Protein AF-A0A7L1NXS5-F1 (afdb_monomer_lite)

InterPro domains:
  IPR013087 Zinc finger C2H2-type [PF00096] (60-82)
  IPR013087 Zinc finger C2H2-type [PS00028] (6-26)
  IPR013087 Zinc finger C2H2-type [PS00028] (34-54)
  IPR013087 Zinc finger C2H2-type [PS00028] (62-82)
  IPR013087 Zinc finger C2H2-type [PS50157] (4-31)
  IPR013087 Zinc finger C2H2-type [PS50157] (32-59)
  IPR013087 Zinc finger C2H2-type [PS50157] (60-83)
  IPR013087 Zinc finger C2H2-type [SM00355] (4-26)
  IPR013087 Zinc finger C2H2-type [SM00355] (32-54)
  IPR013087 Zinc finger C2H2-type [SM00355] (60-82)
  IPR036236 Zinc finger C2H2 superfamily [SSF57667] (2-54)
  IPR036236 Zinc finger C2H2 superfamily [SSF57667] (41-83)

Organism: Rhinopomastus cyanomelas (NCBI:txid113115)

Secondary structure (DSSP, 8-state):
---EE-TTT--EESSHHHHHHHHHHHH----EE-TTT--EESSHHHHHHHHHHHH----EE-TTT--EESSHHHHHHHHTTT-

Sequence (83 aa):
ERPYSCSECGKSFKGSSSLVTHMRSHTGEKPFRCGDCGKRFSQSSSLARHKRIHTGEKPFRCGDCGRSFSERSSLVTHLRIHT

Radius of gyration: 17.04 Å; chains: 1; bounding box: 37×32×44 Å

pLDDT: mean 96.36, std 2.11, range [83.56, 98.25]

Foldseek 3Di:
DFPAADPVPRDTHNDPVVNVLVVCVVVVDFPDADPPPRDTHSDPVVNVLVCCVVVVDFPAADPPPRDTHSDPVVNVVVCVVVD

Structure (mmCIF, N/CA/C/O backbone):
data_AF-A0A7L1NXS5-F1
#
_entry.id   AF-A0A7L1NXS5-F1
#
loop_
_atom_site.group_PDB
_atom_site.id
_atom_site.type_symbol
_atom_site.label_atom_id
_atom_site.label_alt_id
_atom_site.label_comp_id
_atom_site.label_asym_id
_atom_site.label_entity_id
_atom_site.label_seq_id
_atom_site.pdbx_PDB_ins_code
_atom_site.Cartn_x
_atom_site.Cartn_y
_atom_site.Cartn_z
_atom_site.occupancy
_atom_site.B_iso_or_equiv
_atom_site.auth_seq_id
_atom_site.auth_comp_id
_atom_site.auth_asym_id
_atom_site.auth_atom_id
_atom_site.pdbx_PDB_model_num
ATOM 1 N N . GLU A 1 1 ? 1.950 20.583 13.775 1.00 85.62 1 GLU A N 1
ATOM 2 C CA . GLU A 1 1 ? 1.775 19.845 15.048 1.00 85.62 1 GLU A CA 1
ATOM 3 C C . GLU A 1 1 ? 1.049 18.515 14.803 1.00 85.62 1 GLU A C 1
ATOM 5 O O . GLU A 1 1 ? 0.563 18.307 13.691 1.00 85.62 1 GLU A O 1
ATOM 10 N N . ARG A 1 2 ? 1.038 17.576 15.762 1.00 92.69 2 ARG A N 1
ATOM 11 C CA . ARG A 1 2 ? 0.366 16.258 15.657 1.00 92.69 2 ARG A CA 1
ATOM 12 C C . ARG A 1 2 ? -0.621 16.091 16.826 1.00 92.69 2 ARG A C 1
ATOM 14 O O . ARG A 1 2 ? -0.299 15.368 17.761 1.00 92.69 2 ARG A O 1
ATOM 21 N N . PRO A 1 3 ? -1.777 16.777 16.809 1.00 95.12 3 PRO A N 1
ATOM 22 C CA . PRO A 1 3 ? -2.649 16.857 17.983 1.00 95.12 3 PRO A CA 1
ATOM 23 C C . PRO A 1 3 ? -3.426 15.563 18.273 1.00 95.12 3 PRO A C 1
ATOM 25 O O . PRO A 1 3 ? -3.968 15.405 19.359 1.00 95.12 3 PRO A O 1
ATOM 28 N N . TYR A 1 4 ? -3.492 14.625 17.324 1.00 97.00 4 TYR A N 1
ATOM 29 C CA . TYR A 1 4 ? -4.292 13.408 17.466 1.00 97.00 4 TYR A CA 1
ATOM 30 C C . TYR A 1 4 ? -3.425 12.236 17.915 1.00 97.00 4 TYR A C 1
ATOM 32 O O . TYR A 1 4 ? -2.653 11.722 17.111 1.00 97.00 4 TYR A O 1
ATOM 40 N N . SER A 1 5 ? -3.557 11.785 19.158 1.00 96.81 5 SER A N 1
ATOM 41 C CA . SER A 1 5 ? -2.742 10.694 19.712 1.00 96.81 5 SER A CA 1
ATOM 42 C C . SER A 1 5 ? -3.521 9.388 19.848 1.00 96.81 5 SER A C 1
ATOM 44 O O . SER A 1 5 ? -4.699 9.383 20.187 1.00 96.81 5 SER A O 1
ATOM 46 N N . CYS A 1 6 ? -2.849 8.274 19.569 1.00 97.25 6 CYS A N 1
ATOM 47 C CA . CYS A 1 6 ? -3.363 6.926 19.770 1.00 97.25 6 CYS A CA 1
ATOM 48 C C . CYS A 1 6 ? -3.231 6.523 21.241 1.00 97.25 6 CYS A C 1
ATOM 50 O O . CYS A 1 6 ? -2.125 6.546 21.778 1.00 97.25 6 CYS A O 1
ATOM 52 N N . SER A 1 7 ? -4.336 6.119 21.869 1.00 94.69 7 SER A N 1
ATOM 53 C CA . SER A 1 7 ? -4.360 5.648 23.260 1.00 94.69 7 SER A CA 1
ATOM 54 C C . SER A 1 7 ? -3.639 4.311 23.452 1.00 94.69 7 SER A C 1
ATOM 56 O O . SER A 1 7 ? -3.052 4.089 24.501 1.00 94.69 7 SER A O 1
ATOM 58 N N . GLU A 1 8 ? -3.631 3.448 22.432 1.00 95.12 8 GLU A N 1
ATOM 59 C CA . GLU A 1 8 ? -3.076 2.086 22.519 1.00 95.12 8 GLU A CA 1
ATOM 60 C C . GLU A 1 8 ? -1.546 2.043 22.419 1.00 95.12 8 GLU A C 1
ATOM 62 O O . GLU A 1 8 ? -0.904 1.153 22.966 1.00 95.12 8 GLU A O 1
ATOM 67 N N . CYS A 1 9 ? -0.931 2.970 21.674 1.00 96.62 9 CYS A N 1
ATOM 68 C CA . CYS A 1 9 ? 0.519 2.944 21.433 1.00 96.62 9 CYS A CA 1
ATOM 69 C C . CYS A 1 9 ? 1.213 4.310 21.489 1.00 96.62 9 CYS A C 1
ATOM 71 O O . CYS A 1 9 ? 2.381 4.419 21.115 1.00 96.62 9 CYS A O 1
ATOM 73 N N . GLY A 1 10 ? 0.505 5.371 21.885 1.00 95.19 10 GLY A N 1
ATOM 74 C CA . GLY A 1 10 ? 1.061 6.719 22.043 1.00 95.19 10 GLY A CA 1
ATOM 75 C C . GLY A 1 10 ? 1.437 7.435 20.740 1.00 95.19 10 GLY A C 1
ATOM 76 O O . GLY A 1 10 ? 1.900 8.572 20.775 1.00 95.19 10 GLY A O 1
ATOM 77 N N . LYS A 1 11 ? 1.247 6.817 19.565 1.00 97.12 11 LYS A N 1
ATOM 78 C CA . LYS A 1 11 ? 1.576 7.445 18.274 1.00 97.12 11 LYS A CA 1
ATOM 79 C C . LYS A 1 11 ? 0.673 8.645 18.004 1.00 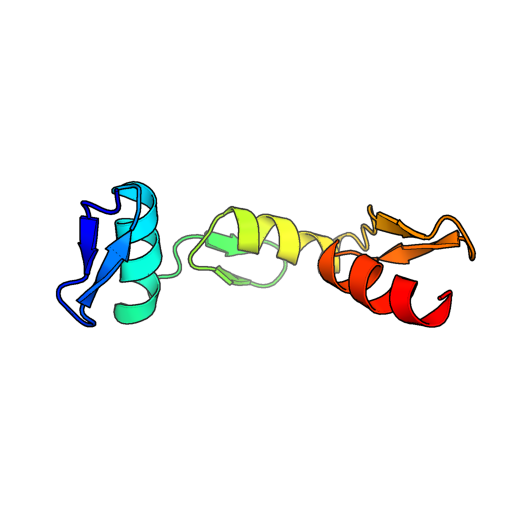97.12 11 LYS A C 1
ATOM 81 O O . LYS A 1 11 ? -0.546 8.508 17.981 1.00 97.12 11 LYS A O 1
ATOM 86 N N . SER A 1 12 ? 1.269 9.795 17.699 1.00 97.44 12 SER A N 1
ATOM 87 C CA . SER A 1 12 ? 0.524 11.003 17.326 1.00 97.44 12 SER A CA 1
ATOM 88 C C . SER A 1 12 ? 0.371 11.158 15.814 1.00 97.44 12 SER A C 1
ATOM 90 O O . SER A 1 12 ? 1.204 10.691 15.042 1.00 97.44 12 SER A O 1
ATOM 92 N N . PHE A 1 13 ? -0.648 11.867 15.343 1.00 97.06 13 PHE A N 1
ATOM 93 C CA . PHE A 1 13 ? -0.994 12.057 13.934 1.00 97.06 13 PHE A CA 1
ATOM 94 C C . PHE A 1 13 ? -1.398 13.509 13.674 1.00 97.06 13 PHE A C 1
ATOM 96 O O . PHE A 1 13 ? -1.884 14.212 14.557 1.00 97.06 13 PHE A O 1
ATOM 103 N N . LYS A 1 14 ? -1.184 13.969 12.436 1.00 96.56 14 LYS A N 1
ATOM 104 C CA . LYS A 1 14 ? -1.541 15.333 12.008 1.00 96.56 14 LYS A CA 1
ATOM 105 C C . LYS A 1 14 ? -3.051 15.532 11.827 1.00 96.56 14 LYS A C 1
ATOM 107 O O . LYS A 1 14 ? -3.508 16.662 11.871 1.00 96.56 14 LYS A O 1
ATOM 112 N N . GLY A 1 15 ? -3.806 14.454 11.614 1.00 96.75 15 GLY A N 1
ATOM 113 C CA . GLY A 1 15 ? -5.243 14.500 11.350 1.00 96.75 15 GLY A CA 1
ATOM 114 C C . GLY A 1 15 ? -5.992 13.360 12.032 1.00 96.75 15 GLY A C 1
ATOM 115 O O . GLY A 1 15 ? -5.442 12.266 12.195 1.00 96.75 15 GLY A O 1
ATOM 116 N N . SER A 1 16 ? -7.254 13.612 12.384 1.00 95.56 16 SER A N 1
ATOM 117 C CA . SER A 1 16 ? -8.151 12.627 13.000 1.00 95.56 16 SER A CA 1
ATOM 118 C C . SER A 1 16 ? -8.399 11.426 12.087 1.00 95.56 16 SER A C 1
ATOM 120 O O . SER A 1 16 ? -8.361 10.290 12.543 1.00 95.56 16 SER A O 1
ATOM 122 N N . SER A 1 17 ? -8.558 11.644 10.779 1.00 94.44 17 SER A N 1
ATOM 123 C CA . SER A 1 17 ? -8.734 10.575 9.784 1.00 94.44 17 SER A CA 1
ATOM 124 C C . SER A 1 17 ? -7.542 9.610 9.727 1.00 94.44 17 SER A C 1
ATOM 126 O O . SER A 1 17 ? -7.722 8.396 9.586 1.00 94.44 17 SER A O 1
ATOM 128 N N . SER A 1 18 ? -6.322 10.129 9.893 1.00 95.81 18 SER A N 1
ATOM 129 C CA . SER A 1 18 ? -5.103 9.322 9.986 1.00 95.81 18 SER A CA 1
ATOM 130 C C . SER A 1 18 ? -5.065 8.507 11.274 1.00 95.81 18 SER A C 1
ATOM 132 O O . SER A 1 18 ? -4.696 7.335 11.223 1.00 95.81 18 SER A O 1
ATOM 134 N N . LEU A 1 19 ? -5.487 9.093 12.402 1.00 96.62 19 LEU A N 1
ATOM 135 C CA . LEU A 1 19 ? -5.629 8.365 13.663 1.00 96.62 19 LEU A CA 1
ATOM 136 C C . LEU A 1 19 ? -6.672 7.244 13.531 1.00 96.62 19 LEU A C 1
ATOM 138 O O . LEU A 1 19 ? -6.357 6.101 13.831 1.00 96.62 19 LEU A O 1
ATOM 142 N N . VAL A 1 20 ? -7.865 7.522 12.998 1.00 95.31 20 VAL A N 1
ATOM 143 C CA . VAL A 1 20 ? -8.921 6.511 12.783 1.00 95.31 20 VAL A CA 1
ATOM 144 C C . VAL A 1 20 ? -8.426 5.372 11.892 1.00 95.31 20 VAL A C 1
ATOM 146 O O . VAL A 1 20 ? -8.610 4.197 12.202 1.00 95.31 20 VAL A O 1
ATOM 149 N N . THR A 1 21 ? -7.741 5.702 10.798 1.00 95.88 21 THR A N 1
ATOM 150 C CA . THR A 1 21 ? -7.159 4.690 9.908 1.00 95.88 21 THR A CA 1
ATOM 151 C C . THR A 1 21 ? -6.087 3.863 10.616 1.00 95.88 21 THR A C 1
ATOM 153 O O . THR A 1 21 ? -5.997 2.656 10.394 1.00 95.88 21 THR A O 1
ATOM 156 N N . HIS A 1 22 ? -5.283 4.492 11.473 1.00 96.38 22 HIS A N 1
ATOM 157 C CA . HIS A 1 22 ? -4.310 3.798 12.305 1.00 96.38 22 HIS A CA 1
ATOM 158 C C . HIS A 1 22 ? -4.979 2.893 13.345 1.00 96.38 22 HIS A C 1
ATOM 160 O O . HIS A 1 22 ? -4.513 1.775 13.531 1.00 96.38 22 HIS A O 1
ATOM 166 N N . MET A 1 23 ? -6.095 3.294 13.956 1.00 97.25 23 MET A N 1
ATOM 167 C CA . MET A 1 23 ? -6.813 2.443 14.914 1.00 97.25 23 MET A CA 1
ATOM 168 C C . MET A 1 23 ? -7.227 1.097 14.306 1.00 97.25 23 MET A C 1
ATOM 170 O O . MET A 1 23 ? -7.185 0.075 14.988 1.00 97.25 23 MET A O 1
ATOM 174 N N . ARG A 1 24 ? -7.485 1.045 12.993 1.00 96.44 24 ARG A N 1
ATOM 175 C CA . ARG A 1 24 ? -7.735 -0.219 12.277 1.00 96.44 24 ARG A CA 1
ATOM 176 C C . ARG A 1 24 ? -6.563 -1.204 12.317 1.00 96.44 24 ARG A C 1
ATOM 178 O O . ARG A 1 24 ? -6.776 -2.397 12.121 1.00 96.44 24 ARG A O 1
ATOM 185 N N . SER A 1 25 ? -5.328 -0.749 12.554 1.00 95.88 25 SER A N 1
ATOM 186 C CA . SER A 1 25 ? -4.192 -1.659 12.764 1.00 95.88 25 SER A CA 1
ATOM 187 C C . SER A 1 25 ? -4.217 -2.342 14.128 1.00 95.88 25 SER A C 1
ATOM 189 O O . SER A 1 25 ? -3.637 -3.412 14.252 1.00 95.88 25 SER A O 1
ATOM 191 N N . HIS A 1 26 ? -4.886 -1.749 15.119 1.00 96.31 26 HIS A N 1
ATOM 192 C CA . HIS A 1 26 ? -5.085 -2.362 16.433 1.00 96.31 26 HIS A CA 1
ATOM 193 C C . HIS A 1 26 ? -6.280 -3.316 16.421 1.00 96.31 26 HIS A C 1
ATOM 195 O O . HIS A 1 26 ? -6.167 -4.451 16.867 1.00 96.31 26 HIS A O 1
ATOM 201 N N . THR A 1 27 ? -7.407 -2.893 15.842 1.00 95.75 27 THR A N 1
ATOM 202 C CA . THR A 1 27 ? -8.637 -3.705 15.812 1.00 95.75 27 THR A CA 1
ATOM 203 C C . THR A 1 27 ? -8.620 -4.806 14.752 1.00 95.75 27 THR A C 1
ATOM 205 O O . THR A 1 27 ? -9.448 -5.711 14.779 1.00 95.75 27 THR A O 1
ATOM 208 N N . GLY A 1 28 ? -7.722 -4.716 13.766 1.00 95.25 28 GLY A N 1
ATOM 209 C CA . GLY A 1 28 ? -7.705 -5.615 12.613 1.00 95.25 28 GLY A CA 1
ATOM 210 C C . GLY A 1 28 ? -8.847 -5.374 11.619 1.00 95.25 28 GLY A C 1
ATOM 211 O O . GLY A 1 28 ? -9.008 -6.158 10.679 1.00 95.25 28 GLY A O 1
ATOM 212 N N . GLU A 1 29 ? -9.625 -4.298 11.783 1.00 97.06 29 GLU A N 1
ATOM 213 C CA . GLU A 1 29 ? -10.751 -3.970 10.913 1.00 97.06 29 G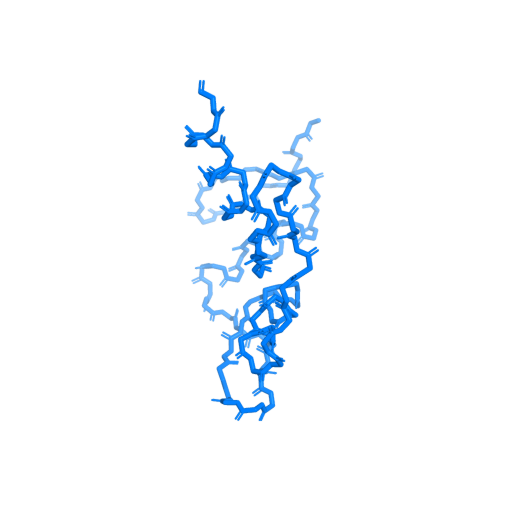LU A CA 1
ATOM 214 C C . GLU A 1 29 ? -10.288 -3.752 9.461 1.00 97.06 29 GLU A C 1
ATOM 216 O O . GLU A 1 29 ? -9.404 -2.943 9.150 1.00 97.06 29 GLU A O 1
ATOM 221 N N . LYS A 1 30 ? -10.920 -4.474 8.531 1.00 96.88 30 LYS A N 1
ATOM 222 C CA . LYS A 1 30 ? -10.644 -4.384 7.092 1.00 96.88 30 LYS A CA 1
ATOM 223 C C . LYS A 1 30 ? -11.948 -4.179 6.317 1.00 96.88 30 LYS A C 1
ATOM 225 O O . LYS A 1 30 ? -12.521 -5.162 5.830 1.00 96.88 30 LYS A O 1
ATOM 230 N N . PRO A 1 31 ? -12.444 -2.933 6.208 1.00 96.31 31 PRO A N 1
ATOM 231 C CA . PRO A 1 31 ? -13.741 -2.647 5.589 1.00 96.31 31 PRO A CA 1
ATOM 232 C C . PRO A 1 31 ? -13.768 -2.934 4.087 1.00 96.31 31 PRO A C 1
ATOM 234 O O . PRO A 1 31 ? -14.802 -3.286 3.531 1.00 96.31 31 PRO A O 1
ATOM 237 N N . PHE A 1 32 ? -12.623 -2.808 3.417 1.00 98.00 32 PHE A N 1
ATOM 238 C CA . PHE A 1 32 ? -12.561 -2.796 1.962 1.00 98.00 32 PHE A CA 1
ATOM 239 C C . PHE A 1 32 ? -12.267 -4.192 1.422 1.00 98.00 32 PHE A C 1
ATOM 241 O O . PHE A 1 32 ? -11.163 -4.702 1.60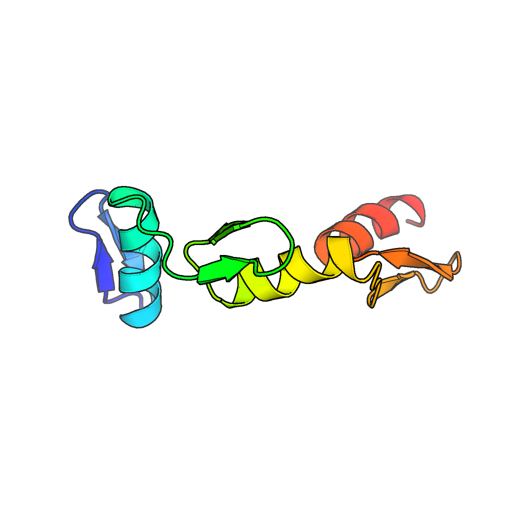2 1.00 98.00 32 PHE A O 1
ATOM 248 N N . ARG A 1 33 ? -13.234 -4.814 0.745 1.00 98.25 33 ARG A N 1
ATOM 249 C 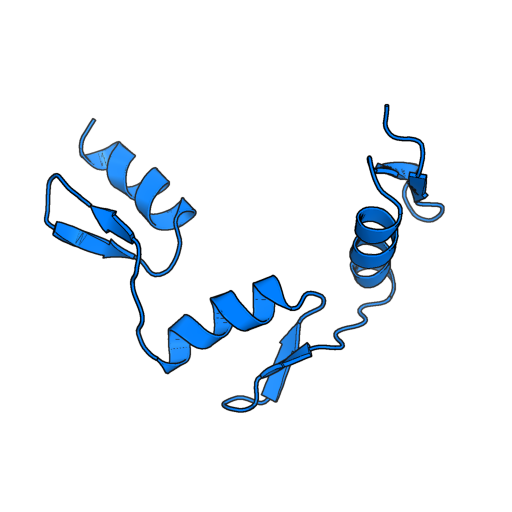CA . ARG A 1 33 ? -13.092 -6.141 0.129 1.00 98.25 33 ARG A CA 1
ATOM 250 C C . ARG A 1 33 ? -12.773 -6.020 -1.364 1.00 98.25 33 ARG A C 1
ATOM 252 O O . ARG A 1 33 ? -13.389 -5.233 -2.074 1.00 98.25 33 ARG A O 1
ATOM 259 N N . CYS A 1 34 ? -11.830 -6.820 -1.845 1.00 98.12 34 CYS A N 1
ATOM 260 C CA . CYS A 1 34 ? -11.601 -7.030 -3.268 1.00 98.12 34 CYS A CA 1
ATOM 261 C C . CYS A 1 34 ? -12.697 -7.934 -3.837 1.00 98.12 34 CYS A C 1
ATOM 263 O O . CYS A 1 34 ? -12.927 -9.018 -3.307 1.00 98.12 34 CYS A O 1
ATOM 265 N N . GLY A 1 35 ? -13.366 -7.482 -4.900 1.00 97.56 35 GLY A N 1
ATOM 266 C CA . GLY A 1 35 ? -14.396 -8.265 -5.583 1.00 97.56 35 GLY A CA 1
ATOM 267 C C . GLY A 1 35 ? -13.834 -9.501 -6.285 1.00 97.56 35 GLY A C 1
ATOM 268 O O . GLY A 1 35 ? -14.464 -10.546 -6.237 1.00 97.56 35 GLY A O 1
ATOM 269 N N . ASP A 1 36 ? -12.623 -9.402 -6.839 1.00 96.88 36 ASP A N 1
ATOM 270 C CA . ASP A 1 36 ? -12.033 -10.450 -7.681 1.00 96.88 36 ASP A CA 1
ATOM 271 C C . ASP A 1 36 ? -11.526 -11.658 -6.876 1.00 96.88 36 ASP A C 1
ATOM 273 O O . ASP A 1 36 ? -11.656 -12.797 -7.305 1.00 96.88 36 ASP A O 1
ATOM 277 N N . CYS A 1 37 ? -10.953 -11.431 -5.686 1.00 97.44 37 CYS A N 1
ATOM 278 C CA . CYS A 1 37 ? -10.347 -12.499 -4.873 1.00 97.44 37 CYS A CA 1
ATOM 279 C C . CYS A 1 37 ? -10.821 -12.536 -3.412 1.00 97.44 37 CYS A C 1
ATOM 281 O O . CYS A 1 37 ? -10.310 -13.306 -2.602 1.00 97.44 37 CYS A O 1
ATOM 283 N N . GLY A 1 38 ? -11.746 -11.658 -3.017 1.00 97.31 38 GLY A N 1
ATOM 284 C CA . GLY A 1 38 ? -12.281 -11.599 -1.655 1.00 97.31 38 GLY A CA 1
ATOM 285 C C . GLY A 1 38 ? -11.336 -11.028 -0.590 1.00 97.31 38 GLY A C 1
ATOM 286 O O . GLY A 1 38 ? -11.771 -10.829 0.547 1.00 97.31 38 GLY A O 1
ATOM 287 N N . LYS A 1 39 ? -10.074 -10.721 -0.923 1.00 97.94 39 LYS A N 1
ATOM 288 C CA . LYS A 1 39 ? -9.079 -10.195 0.027 1.00 97.94 39 LYS A CA 1
ATOM 289 C C . LYS A 1 39 ? -9.510 -8.846 0.608 1.00 97.94 39 LYS A C 1
ATOM 291 O O . LYS A 1 39 ? -10.009 -7.987 -0.115 1.00 97.94 39 LYS A O 1
ATOM 296 N N . ARG A 1 40 ? -9.305 -8.645 1.915 1.00 97.81 40 ARG A N 1
ATOM 297 C CA . ARG A 1 40 ? -9.748 -7.440 2.638 1.00 97.81 40 ARG A CA 1
ATOM 298 C C . ARG A 1 40 ? -8.589 -6.507 3.004 1.00 97.81 40 ARG A C 1
ATOM 300 O O . ARG A 1 40 ? -7.492 -6.970 3.316 1.00 97.81 40 ARG A O 1
ATOM 307 N N . PHE A 1 41 ? -8.859 -5.204 3.025 1.00 97.69 41 PHE A N 1
ATOM 308 C CA . PHE A 1 41 ? -7.914 -4.119 3.299 1.00 97.69 41 PHE A CA 1
ATOM 309 C C . PHE A 1 41 ? -8.495 -3.125 4.310 1.00 97.69 41 PHE A C 1
ATOM 311 O O . PHE A 1 41 ? -9.703 -2.897 4.353 1.00 97.69 41 PHE A O 1
ATOM 318 N N . SER A 1 42 ? -7.626 -2.504 5.110 1.00 96.69 42 SER A N 1
ATOM 319 C CA . SER A 1 42 ? -7.994 -1.464 6.085 1.00 96.69 42 SER A CA 1
ATOM 320 C C . SER A 1 42 ? -8.160 -0.075 5.457 1.00 96.69 42 SER A C 1
ATOM 322 O O . SER A 1 42 ? -8.757 0.813 6.065 1.00 96.69 42 SER A O 1
ATOM 324 N N . GLN A 1 43 ? -7.660 0.116 4.230 1.00 96.50 43 GLN A N 1
ATOM 325 C CA . GLN A 1 43 ? -7.697 1.377 3.485 1.00 96.50 43 GLN A CA 1
ATOM 326 C C . GLN A 1 43 ? -8.152 1.162 2.037 1.00 96.50 43 GLN A C 1
ATOM 328 O O . GLN A 1 43 ? -7.744 0.194 1.390 1.00 96.50 43 GLN A O 1
ATOM 333 N N . SER A 1 44 ? -8.930 2.107 1.505 1.00 96.44 44 SER A N 1
ATOM 334 C CA . SER A 1 44 ? -9.402 2.100 0.113 1.00 96.44 44 SER A CA 1
ATOM 335 C C . SER A 1 44 ? -8.252 2.220 -0.890 1.00 96.44 44 SER A C 1
ATOM 337 O O . SER A 1 44 ? -8.220 1.493 -1.879 1.00 96.44 44 SER A O 1
ATOM 339 N N . SER A 1 45 ? -7.258 3.063 -0.601 1.00 95.12 45 SER A N 1
ATOM 340 C CA . SER A 1 45 ? -6.042 3.223 -1.411 1.00 95.12 45 SER A CA 1
ATOM 341 C C . SER A 1 45 ? -5.251 1.916 -1.543 1.00 95.12 45 SER A C 1
ATOM 343 O O . SER A 1 45 ?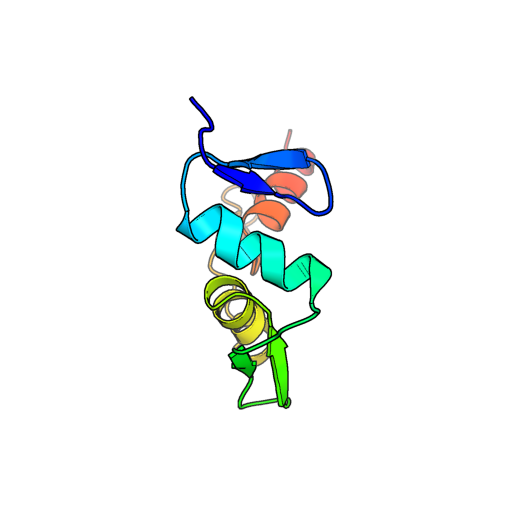 -4.745 1.595 -2.618 1.00 95.12 45 SER A O 1
ATOM 345 N N . SER A 1 46 ? -5.194 1.123 -0.468 1.00 96.69 46 SER A N 1
ATOM 346 C CA . SER A 1 46 ? -4.542 -0.191 -0.471 1.00 96.69 46 SER A CA 1
ATOM 347 C C . SER A 1 46 ? -5.297 -1.195 -1.339 1.00 96.69 46 SER A C 1
ATOM 349 O O . SER A 1 46 ? -4.662 -1.942 -2.081 1.00 96.69 46 SER A O 1
ATOM 351 N N . LEU A 1 47 ? -6.636 -1.181 -1.303 1.00 97.62 47 LEU A N 1
ATOM 352 C CA . LEU A 1 47 ? -7.458 -1.984 -2.210 1.00 97.62 47 LEU A CA 1
ATOM 353 C C . LEU A 1 47 ? -7.275 -1.546 -3.673 1.00 97.62 47 LEU A C 1
ATOM 355 O O . LEU A 1 47 ? -7.099 -2.395 -4.542 1.00 97.62 47 LEU A O 1
ATOM 359 N N . ALA A 1 48 ? -7.281 -0.242 -3.955 1.00 96.38 48 ALA A N 1
ATOM 360 C CA . ALA A 1 48 ? -7.092 0.280 -5.309 1.00 96.38 48 ALA A CA 1
ATOM 361 C C . ALA A 1 48 ? -5.732 -0.136 -5.891 1.00 96.38 48 ALA A C 1
ATOM 363 O O . ALA A 1 48 ? -5.662 -0.628 -7.014 1.00 96.38 48 ALA A O 1
ATOM 364 N N . ARG A 1 49 ? -4.657 -0.028 -5.099 1.00 96.69 49 ARG A N 1
ATOM 365 C CA . ARG A 1 49 ? -3.331 -0.521 -5.495 1.00 96.69 49 ARG A CA 1
ATOM 366 C C . ARG A 1 49 ? -3.324 -2.033 -5.697 1.00 96.69 49 ARG A C 1
ATOM 368 O O . ARG A 1 49 ? -2.757 -2.505 -6.674 1.00 96.69 49 ARG A O 1
ATOM 375 N N . HIS A 1 50 ? -3.967 -2.783 -4.803 1.00 97.31 50 HIS A N 1
ATOM 376 C CA . HIS A 1 50 ? -4.075 -4.232 -4.928 1.00 97.31 50 HIS A CA 1
ATOM 377 C C . HIS A 1 50 ? -4.760 -4.652 -6.229 1.00 97.31 50 HIS A C 1
ATOM 379 O O . HIS A 1 50 ? -4.273 -5.574 -6.868 1.00 97.31 50 HIS A O 1
ATOM 385 N N . LYS A 1 51 ? -5.823 -3.965 -6.667 1.00 97.19 51 LYS A N 1
ATOM 386 C CA . LYS A 1 51 ? -6.529 -4.304 -7.915 1.00 97.19 51 LYS A CA 1
ATOM 387 C C . LYS A 1 51 ? -5.624 -4.324 -9.154 1.00 97.19 51 LYS A C 1
ATOM 389 O O . LYS A 1 51 ? -5.913 -5.065 -10.086 1.00 97.19 51 LYS A O 1
ATOM 394 N N . ARG A 1 52 ? -4.497 -3.603 -9.141 1.00 96.94 52 ARG A N 1
ATOM 395 C CA . ARG A 1 52 ? -3.510 -3.630 -10.234 1.00 96.94 52 ARG A CA 1
ATOM 396 C C . ARG A 1 52 ? -2.904 -5.007 -10.483 1.00 96.94 52 ARG A C 1
ATOM 398 O O . ARG A 1 52 ? -2.433 -5.262 -11.583 1.00 96.94 52 ARG A O 1
ATOM 405 N N . ILE A 1 53 ? -2.911 -5.900 -9.490 1.00 96.44 53 ILE A N 1
ATOM 406 C CA . ILE A 1 53 ? -2.437 -7.274 -9.700 1.00 96.44 53 ILE A CA 1
ATOM 407 C C . ILE A 1 53 ? -3.391 -8.074 -10.589 1.00 96.44 53 ILE A C 1
ATOM 409 O O . ILE A 1 53 ? -2.939 -8.969 -11.290 1.00 96.44 53 ILE A O 1
ATOM 413 N N . HIS A 1 54 ? -4.687 -7.747 -10.559 1.00 96.94 54 HIS A N 1
ATOM 414 C CA . HIS A 1 54 ? -5.712 -8.426 -11.352 1.00 96.94 54 HIS A CA 1
ATOM 415 C C . HIS A 1 54 ? -5.775 -7.855 -12.764 1.00 96.94 54 HIS A C 1
ATOM 417 O O . HIS A 1 54 ? -5.923 -8.598 -13.724 1.00 96.94 54 HIS A O 1
ATOM 423 N N . THR A 1 55 ? -5.612 -6.536 -12.901 1.00 95.75 55 THR A N 1
ATOM 424 C CA . THR A 1 55 ? -5.618 -5.867 -14.212 1.00 95.75 55 THR A CA 1
ATOM 425 C C . THR A 1 55 ? -4.274 -5.937 -14.937 1.00 95.75 55 THR A C 1
ATOM 427 O O . THR A 1 55 ? -4.209 -5.661 -16.130 1.00 95.75 55 THR A O 1
ATOM 430 N N . GLY A 1 56 ? -3.184 -6.243 -14.228 1.00 95.25 56 GLY A N 1
ATOM 431 C CA . GLY A 1 56 ? -1.825 -6.176 -14.769 1.00 95.25 56 GLY A CA 1
ATOM 432 C C . GLY A 1 56 ? -1.319 -4.748 -15.018 1.00 95.25 56 GLY A C 1
ATOM 433 O O . GLY A 1 56 ? -0.271 -4.575 -15.642 1.00 95.25 56 GLY A O 1
ATOM 434 N N . GLU A 1 57 ? -2.029 -3.723 -14.536 1.00 96.69 57 GLU A N 1
ATOM 435 C CA . GLU A 1 57 ? -1.685 -2.316 -14.750 1.00 96.69 57 GLU A CA 1
ATOM 436 C C . GLU A 1 57 ? -0.320 -1.970 -14.128 1.00 96.69 57 GLU A C 1
ATOM 438 O O . GLU A 1 57 ? -0.062 -2.189 -12.937 1.00 96.69 57 GLU A O 1
ATOM 443 N N . LYS A 1 58 ? 0.563 -1.374 -14.937 1.00 96.62 58 LYS A N 1
ATOM 444 C CA . LYS A 1 58 ? 1.904 -0.935 -14.527 1.00 96.62 58 LYS A CA 1
ATOM 445 C C . LYS A 1 58 ? 2.136 0.531 -14.913 1.00 96.62 58 LYS A C 1
ATOM 447 O O . LYS A 1 58 ? 2.811 0.789 -15.908 1.00 96.62 58 LYS A O 1
ATOM 452 N N . PRO A 1 59 ? 1.593 1.494 -14.145 1.00 96.12 59 PRO A N 1
ATOM 453 C CA . PRO A 1 59 ? 1.603 2.912 -14.522 1.00 96.12 59 PRO A CA 1
ATOM 454 C C . PRO A 1 59 ? 2.992 3.550 -14.509 1.00 96.12 59 PRO A C 1
ATOM 456 O O . PRO A 1 59 ? 3.205 4.600 -15.105 1.00 96.12 59 PRO A O 1
ATOM 459 N N . PHE A 1 60 ? 3.934 2.959 -13.774 1.00 97.69 60 PHE A N 1
ATOM 460 C CA . PHE A 1 60 ? 5.222 3.580 -13.498 1.00 97.69 60 PHE A CA 1
ATOM 461 C C . PHE A 1 60 ? 6.282 3.005 -14.427 1.00 97.69 60 PHE A C 1
ATOM 463 O O . PHE A 1 60 ? 6.787 1.912 -14.181 1.00 97.69 60 PHE A O 1
ATOM 470 N N . ARG A 1 61 ? 6.614 3.732 -15.492 1.00 98.00 61 ARG A N 1
ATOM 471 C CA . ARG A 1 61 ? 7.627 3.332 -16.474 1.00 98.00 61 ARG A CA 1
ATOM 472 C C . ARG A 1 61 ? 8.990 3.940 -16.138 1.00 98.00 61 ARG A C 1
ATOM 474 O O . ARG A 1 61 ? 9.076 5.119 -15.813 1.00 98.00 61 ARG A O 1
ATOM 481 N N . CYS A 1 62 ? 10.045 3.137 -16.222 1.00 97.94 62 CYS A N 1
ATOM 482 C CA . CYS A 1 62 ? 11.427 3.604 -16.179 1.00 97.94 62 CYS A CA 1
ATOM 483 C C . CYS A 1 62 ? 11.778 4.295 -17.501 1.00 97.94 62 CYS A C 1
ATOM 485 O O . CYS A 1 62 ? 11.545 3.724 -18.566 1.00 97.94 62 CYS A O 1
ATOM 487 N N . GLY A 1 63 ? 12.327 5.509 -17.420 1.00 96.81 63 GLY A N 1
ATOM 488 C CA . GLY A 1 63 ? 12.778 6.262 -18.591 1.00 96.81 63 GLY A CA 1
ATOM 489 C C . GLY A 1 63 ? 13.991 5.630 -19.276 1.00 96.81 63 GLY A C 1
ATOM 490 O O . GLY A 1 63 ? 14.027 5.593 -20.498 1.00 96.81 63 GLY A O 1
ATOM 491 N N . ASP A 1 64 ? 14.916 5.058 -18.499 1.00 96.56 64 ASP A N 1
ATOM 492 C CA . ASP A 1 64 ? 16.215 4.592 -19.006 1.00 96.56 64 ASP A CA 1
ATOM 493 C C . ASP A 1 64 ? 16.118 3.265 -19.771 1.00 96.56 64 ASP A C 1
ATOM 495 O O . ASP A 1 64 ? 16.736 3.094 -20.816 1.00 96.56 64 ASP A O 1
ATOM 499 N N . CYS A 1 65 ? 15.311 2.314 -19.281 1.00 97.19 65 CYS A N 1
ATOM 500 C CA . CYS A 1 65 ? 15.194 0.975 -19.880 1.00 97.19 65 CYS A CA 1
ATOM 501 C C . CYS A 1 65 ? 13.771 0.596 -20.315 1.00 97.19 65 CYS A C 1
ATOM 503 O O . CYS A 1 65 ? 13.524 -0.520 -20.773 1.00 97.19 65 CYS A O 1
ATOM 505 N N . GLY A 1 66 ? 12.792 1.483 -20.126 1.00 96.69 66 GLY A N 1
ATOM 506 C CA . GLY A 1 66 ? 11.407 1.258 -20.536 1.00 96.69 66 GLY A CA 1
ATOM 507 C C . GLY A 1 66 ? 10.614 0.259 -19.684 1.00 96.69 66 GLY A C 1
ATOM 508 O O . GLY A 1 66 ? 9.428 0.070 -19.956 1.00 96.69 66 GLY A O 1
ATOM 509 N N . ARG A 1 67 ? 11.214 -0.361 -18.657 1.00 97.50 67 ARG A N 1
ATOM 510 C CA . ARG A 1 67 ? 10.546 -1.335 -17.778 1.00 97.50 67 ARG A CA 1
ATOM 511 C C . ARG A 1 67 ? 9.453 -0.672 -16.937 1.00 97.50 67 ARG A C 1
ATOM 513 O O . ARG A 1 67 ? 9.691 0.361 -16.318 1.00 97.50 67 ARG A O 1
ATOM 520 N N . SER A 1 68 ? 8.276 -1.295 -16.863 1.00 97.75 68 SER A N 1
ATOM 521 C CA . SER A 1 68 ? 7.131 -0.772 -16.103 1.00 97.75 68 SER A CA 1
ATOM 522 C C . SER A 1 68 ? 6.875 -1.518 -14.790 1.00 97.75 68 SER A C 1
ATOM 524 O O . SER A 1 68 ? 7.091 -2.729 -14.687 1.00 97.75 68 SER A O 1
ATOM 526 N N . PHE A 1 69 ? 6.351 -0.794 -13.800 1.00 97.44 69 PHE A N 1
ATOM 527 C CA . PHE A 1 69 ? 6.071 -1.250 -12.439 1.00 97.44 69 PHE A CA 1
ATOM 528 C C . PHE A 1 69 ? 4.649 -0.865 -12.008 1.00 97.44 69 PHE A C 1
ATOM 530 O O . PHE A 1 69 ? 4.113 0.170 -12.407 1.00 97.44 69 PHE A O 1
ATOM 537 N N . SER A 1 70 ? 4.037 -1.692 -11.160 1.00 96.50 70 SER A N 1
ATOM 538 C CA . SER A 1 70 ? 2.704 -1.449 -10.585 1.00 96.50 70 SER A CA 1
ATOM 539 C C . SER A 1 70 ? 2.723 -0.453 -9.417 1.00 96.50 70 SER A C 1
ATOM 541 O O . SER A 1 70 ? 1.696 0.160 -9.107 1.00 96.50 70 SER A O 1
ATOM 543 N N . GLU A 1 71 ? 3.889 -0.243 -8.793 1.00 96.38 71 GLU A N 1
ATOM 544 C CA . GLU A 1 71 ? 4.093 0.679 -7.672 1.00 96.38 71 GLU A CA 1
ATOM 545 C C . GLU A 1 71 ? 5.268 1.640 -7.904 1.00 96.38 71 GLU A C 1
ATOM 547 O O . GLU A 1 71 ? 6.311 1.265 -8.442 1.00 96.38 71 GLU A O 1
ATOM 552 N N . ARG A 1 72 ? 5.117 2.886 -7.429 1.00 96.00 72 ARG A N 1
ATOM 553 C CA . ARG A 1 72 ? 6.160 3.920 -7.508 1.00 96.00 72 ARG A CA 1
ATOM 554 C C . ARG A 1 72 ? 7.403 3.542 -6.706 1.00 96.00 72 ARG A C 1
ATOM 556 O O . ARG A 1 72 ? 8.509 3.796 -7.159 1.00 96.00 72 ARG A O 1
ATOM 563 N N . SER A 1 73 ? 7.225 2.946 -5.528 1.00 96.12 73 SER A N 1
ATOM 564 C CA . SER A 1 73 ? 8.318 2.442 -4.685 1.00 96.12 73 SER A CA 1
ATOM 565 C C . SER A 1 73 ? 9.198 1.459 -5.453 1.00 96.12 73 SER A C 1
ATOM 567 O O . SER A 1 73 ? 10.413 1.610 -5.452 1.00 96.12 73 SER A O 1
ATOM 569 N N . SER A 1 74 ? 8.588 0.511 -6.170 1.00 97.12 74 SER A N 1
ATOM 570 C CA . SER A 1 74 ? 9.310 -0.453 -7.003 1.00 97.12 74 SER A CA 1
ATOM 571 C C . SER A 1 74 ? 10.098 0.221 -8.125 1.00 97.12 74 SER A C 1
ATOM 573 O O . SER A 1 74 ? 11.247 -0.151 -8.343 1.00 97.12 74 SER A O 1
ATOM 575 N N . LEU A 1 75 ? 9.526 1.236 -8.790 1.00 97.88 75 LEU A N 1
ATOM 576 C CA . LEU A 1 75 ? 10.266 2.039 -9.768 1.00 97.88 75 LEU A CA 1
ATOM 577 C C . LEU A 1 75 ? 11.452 2.760 -9.110 1.00 97.88 75 LEU A C 1
ATOM 579 O O . LEU A 1 75 ? 12.562 2.670 -9.612 1.00 97.88 75 LEU A O 1
ATOM 583 N N . VAL A 1 76 ? 11.249 3.438 -7.978 1.00 97.50 76 VAL A N 1
ATOM 584 C CA . VAL A 1 76 ? 12.320 4.178 -7.284 1.00 97.50 76 VAL A CA 1
ATOM 585 C C . VAL A 1 76 ? 13.457 3.251 -6.856 1.00 97.50 76 VAL A C 1
ATOM 587 O O . VAL A 1 76 ? 14.622 3.597 -7.025 1.00 97.50 76 VAL A O 1
ATOM 590 N N . THR A 1 77 ? 13.143 2.068 -6.326 1.00 97.69 77 THR A N 1
ATOM 591 C CA . THR A 1 77 ? 14.162 1.062 -6.004 1.00 97.69 77 THR A CA 1
ATOM 592 C C . THR A 1 77 ? 14.870 0.571 -7.261 1.00 97.69 77 THR A C 1
ATOM 594 O O . THR A 1 77 ? 16.085 0.422 -7.237 1.00 97.69 77 THR A O 1
ATOM 597 N N . HIS A 1 78 ? 14.138 0.352 -8.355 1.00 97.75 78 HIS A N 1
ATOM 598 C CA . HIS A 1 78 ? 14.727 -0.047 -9.628 1.00 97.75 78 HIS A CA 1
ATOM 599 C C . HIS A 1 78 ? 15.679 1.009 -10.190 1.00 97.75 78 HIS A C 1
ATOM 601 O O . HIS A 1 78 ? 16.743 0.636 -10.654 1.00 97.75 78 HIS A O 1
ATOM 607 N N . LEU A 1 79 ? 15.356 2.303 -10.107 1.00 97.50 79 LEU A N 1
ATOM 608 C CA . LEU A 1 79 ? 16.225 3.370 -10.625 1.00 97.50 79 LEU A CA 1
ATOM 609 C C . LEU A 1 79 ? 17.626 3.374 -9.991 1.00 97.50 79 LEU A C 1
ATOM 611 O O . LEU A 1 79 ? 18.562 3.858 -10.611 1.00 97.50 79 LEU A O 1
ATOM 615 N N . ARG A 1 80 ? 17.799 2.773 -8.806 1.00 97.00 80 ARG A N 1
ATOM 616 C CA . ARG A 1 80 ? 19.114 2.602 -8.161 1.00 97.00 80 ARG A CA 1
ATOM 617 C C . ARG A 1 80 ? 20.070 1.676 -8.914 1.00 97.00 80 ARG A C 1
ATOM 619 O O . ARG A 1 80 ? 21.214 1.561 -8.507 1.00 97.00 80 ARG A O 1
ATOM 626 N N . ILE A 1 81 ? 19.604 0.958 -9.936 1.00 96.50 81 ILE A N 1
ATOM 627 C CA . ILE A 1 81 ? 20.484 0.142 -10.785 1.00 96.50 81 ILE A CA 1
ATOM 628 C C . ILE A 1 81 ? 21.037 0.927 -11.980 1.00 96.50 81 ILE A C 1
ATOM 630 O O . ILE A 1 81 ? 21.936 0.429 -12.645 1.00 96.50 81 ILE A O 1
ATOM 634 N N . HIS A 1 82 ? 20.454 2.093 -12.286 1.00 94.00 82 HIS A N 1
ATOM 635 C CA . HIS A 1 82 ? 20.873 2.967 -13.393 1.00 94.00 82 HIS A CA 1
ATOM 636 C C . HIS A 1 82 ? 21.743 4.135 -12.923 1.00 94.00 82 HIS A C 1
ATOM 638 O O . HIS A 1 82 ? 22.269 4.873 -13.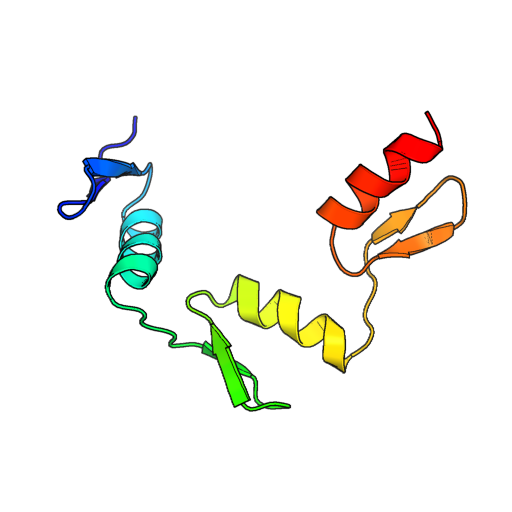749 1.00 94.00 82 HIS A O 1
ATOM 644 N N . THR A 1 83 ? 21.855 4.317 -11.606 1.00 83.56 83 THR A N 1
ATOM 645 C CA . THR A 1 83 ? 22.862 5.176 -10.972 1.00 83.56 83 THR A CA 1
ATOM 646 C C . THR A 1 83 ? 24.205 4.473 -10.960 1.00 83.56 83 THR A C 1
ATOM 648 O O . THR A 1 83 ? 25.208 5.134 -11.289 1.00 83.56 83 THR A O 1
#